Protein AF-A0AAJ1PWE1-F1 (afdb_monomer_lite)

pLDDT: mean 96.38, std 2.89, range [76.88, 98.38]

Radius of gyration: 18.72 Å; chains: 1; bounding box: 34×27×47 Å

Structure (mmCIF, N/CA/C/O backbone):
data_AF-A0AAJ1PWE1-F1
#
_entry.id   AF-A0AAJ1PWE1-F1
#
loop_
_atom_site.group_PDB
_atom_site.id
_atom_site.type_symbol
_atom_site.label_atom_id
_atom_site.label_alt_id
_atom_site.label_comp_id
_atom_site.label_asym_id
_atom_site.label_entity_id
_atom_site.label_seq_id
_atom_site.pdbx_PDB_ins_code
_atom_site.Cartn_x
_atom_site.Cartn_y
_atom_site.Cartn_z
_atom_site.occupancy
_atom_site.B_iso_or_equiv
_atom_site.auth_seq_id
_atom_site.auth_comp_id
_atom_site.auth_asym_id
_atom_site.auth_atom_id
_atom_site.pdbx_PDB_model_num
ATOM 1 N N . MET A 1 1 ? -8.098 -10.518 14.985 1.00 92.69 1 MET A N 1
ATOM 2 C CA . MET A 1 1 ? -9.289 -9.662 14.787 1.00 92.69 1 MET A CA 1
ATOM 3 C C . MET A 1 1 ? -9.929 -9.352 16.126 1.00 92.69 1 MET A C 1
ATOM 5 O O . MET A 1 1 ? -10.410 -8.246 16.299 1.00 92.69 1 MET A O 1
ATOM 9 N N . ASP A 1 2 ? -9.811 -10.280 17.067 1.00 97.50 2 ASP A N 1
ATOM 10 C CA . ASP A 1 2 ? -10.273 -10.241 18.453 1.00 97.50 2 ASP A CA 1
ATOM 11 C C . ASP A 1 2 ? -9.999 -8.891 19.146 1.00 97.50 2 ASP A C 1
ATOM 13 O O . ASP A 1 2 ? -10.939 -8.262 19.614 1.00 97.50 2 ASP A O 1
ATOM 17 N N . ASP A 1 3 ? -8.769 -8.359 19.095 1.00 97.81 3 ASP A N 1
ATOM 18 C CA . ASP A 1 3 ? -8.448 -7.048 19.699 1.00 97.81 3 ASP A CA 1
ATOM 19 C C . ASP A 1 3 ? -9.272 -5.882 19.114 1.00 97.81 3 ASP A C 1
ATOM 21 O O . ASP A 1 3 ? -9.675 -4.955 19.818 1.00 97.81 3 ASP A O 1
ATOM 25 N N . PHE A 1 4 ? -9.519 -5.899 17.800 1.00 96.81 4 PHE A N 1
ATOM 26 C CA . PHE A 1 4 ? -10.309 -4.863 17.129 1.00 96.81 4 PHE A CA 1
ATOM 27 C C . PHE A 1 4 ? -11.796 -4.990 17.477 1.00 96.81 4 PHE A C 1
ATOM 29 O O . PHE A 1 4 ? -12.482 -3.983 17.650 1.00 96.81 4 PHE A O 1
ATOM 36 N N . GLU A 1 5 ? -12.288 -6.220 17.610 1.00 96.94 5 GLU A N 1
ATOM 37 C CA . GLU A 1 5 ? -13.656 -6.510 18.040 1.00 96.94 5 GLU A CA 1
ATOM 38 C C . GLU A 1 5 ? -13.884 -6.075 19.493 1.00 96.94 5 GLU A C 1
ATOM 40 O O . GLU A 1 5 ? -14.874 -5.395 19.769 1.00 96.94 5 GLU A O 1
ATOM 45 N N . GLU A 1 6 ? -12.933 -6.359 20.390 1.00 98.00 6 GLU A N 1
ATOM 46 C CA . GLU A 1 6 ? -12.951 -5.888 21.779 1.00 98.00 6 GLU A CA 1
ATOM 47 C C . GLU A 1 6 ? -12.969 -4.355 21.838 1.00 98.00 6 GLU A C 1
ATOM 49 O O . GLU A 1 6 ? -13.800 -3.761 22.530 1.00 98.00 6 GLU A O 1
ATOM 54 N N . MET A 1 7 ? -12.114 -3.687 21.056 1.00 97.75 7 MET A N 1
ATOM 55 C CA . MET A 1 7 ? -12.098 -2.225 20.975 1.00 97.75 7 MET A CA 1
ATOM 56 C C . MET A 1 7 ? -13.460 -1.659 20.537 1.00 97.75 7 MET A C 1
ATOM 58 O O . MET A 1 7 ? -13.932 -0.673 21.114 1.00 97.75 7 MET A O 1
ATOM 62 N N . ILE A 1 8 ? -14.111 -2.281 19.547 1.00 97.75 8 ILE A N 1
ATOM 63 C CA . ILE A 1 8 ? -15.456 -1.891 19.105 1.00 97.75 8 ILE A CA 1
ATOM 64 C C . ILE A 1 8 ? -16.474 -2.072 20.234 1.00 97.75 8 ILE A C 1
ATOM 66 O O . ILE A 1 8 ? -17.300 -1.183 20.462 1.00 97.75 8 ILE A O 1
ATOM 70 N N . GLU A 1 9 ? -16.442 -3.209 20.929 1.00 97.56 9 GLU A N 1
ATOM 71 C CA . GLU A 1 9 ? -17.380 -3.512 22.009 1.00 97.56 9 GLU A CA 1
ATOM 72 C C . GLU A 1 9 ? -17.265 -2.504 23.155 1.00 97.56 9 GLU A C 1
ATOM 74 O O . GLU A 1 9 ? -18.276 -1.933 23.576 1.00 97.56 9 GLU A O 1
ATOM 79 N N . VAL A 1 10 ? -16.041 -2.208 23.597 1.00 97.94 10 VAL A N 1
ATOM 80 C CA . VAL A 1 10 ? -15.780 -1.201 24.632 1.00 97.94 10 VAL A CA 1
ATOM 81 C C . VAL A 1 10 ? -16.230 0.184 24.164 1.00 97.94 10 VAL A C 1
ATOM 83 O O . VAL A 1 10 ? -16.946 0.871 24.891 1.00 97.94 10 VAL A O 1
ATOM 86 N N . GLY A 1 11 ? -15.892 0.600 22.938 1.00 98.19 11 GLY A N 1
ATOM 87 C CA . GLY A 1 11 ? -16.270 1.920 22.419 1.00 98.19 11 GLY A CA 1
ATOM 88 C C . GLY A 1 11 ? -17.786 2.148 22.378 1.00 98.19 11 GLY A C 1
ATOM 89 O O . GLY A 1 11 ? -18.261 3.227 22.748 1.00 98.19 11 GLY A O 1
ATOM 90 N N . ARG A 1 12 ? -18.571 1.114 22.047 1.00 97.38 12 ARG A N 1
ATOM 91 C CA . ARG A 1 12 ? -20.043 1.182 22.058 1.00 97.38 12 ARG A CA 1
ATOM 92 C C . ARG A 1 12 ? -20.617 1.504 23.436 1.00 97.38 12 ARG A C 1
ATOM 94 O O . ARG A 1 12 ? -21.600 2.241 23.515 1.00 97.38 12 ARG A O 1
ATOM 101 N N . GLN A 1 13 ? -19.996 1.024 24.517 1.00 98.25 13 GLN A N 1
ATOM 102 C CA . GLN A 1 13 ? -20.415 1.348 25.890 1.00 98.25 13 GLN A CA 1
ATOM 103 C C . GLN A 1 13 ? -20.315 2.857 26.178 1.00 98.25 13 GLN A C 1
ATOM 105 O O . GLN A 1 13 ? -21.095 3.396 26.964 1.00 98.25 13 GLN A O 1
ATOM 110 N N . TYR A 1 14 ? -19.418 3.553 25.474 1.00 98.38 14 TYR A N 1
ATOM 111 C CA . TYR A 1 14 ? -19.204 4.999 25.559 1.00 98.38 14 TYR A CA 1
ATOM 112 C C . TYR A 1 14 ? -19.850 5.793 24.417 1.00 98.38 14 TYR A C 1
ATOM 114 O O . TYR A 1 14 ? -19.620 6.996 24.314 1.00 98.38 14 TYR A O 1
ATOM 122 N N . ARG A 1 15 ? -20.687 5.157 23.582 1.00 98.06 15 ARG A N 1
ATOM 123 C CA . ARG A 1 15 ? -21.303 5.773 22.389 1.00 98.06 15 ARG A CA 1
ATOM 124 C C . ARG A 1 15 ? -20.266 6.312 21.393 1.00 98.06 15 ARG A C 1
ATOM 126 O O . ARG A 1 15 ? -20.474 7.360 20.785 1.00 98.06 15 ARG A O 1
ATOM 133 N N . ILE A 1 16 ? -19.146 5.606 21.261 1.00 98.38 16 ILE A N 1
ATOM 134 C CA . ILE A 1 16 ? -18.103 5.883 20.275 1.00 98.38 16 ILE A CA 1
ATOM 135 C C . ILE A 1 16 ? -18.290 4.924 19.102 1.00 98.38 16 ILE A C 1
ATOM 137 O O . ILE A 1 16 ? -18.304 3.707 19.288 1.00 98.38 16 ILE A O 1
ATOM 141 N N . ASP A 1 17 ? -18.386 5.489 17.901 1.00 96.31 17 ASP A N 1
ATOM 142 C CA . ASP A 1 17 ? -18.362 4.747 16.645 1.00 96.31 17 ASP A CA 1
ATOM 143 C C . ASP A 1 17 ? -16.984 4.865 15.985 1.00 96.31 17 ASP A C 1
ATOM 145 O O . ASP A 1 17 ? -16.307 5.892 16.087 1.00 96.31 17 ASP A O 1
ATOM 149 N N . PHE A 1 18 ? -16.572 3.808 15.287 1.00 96.00 18 PHE A N 1
ATOM 150 C CA . PHE A 1 18 ? -15.272 3.735 14.628 1.00 96.00 18 PHE A CA 1
ATOM 151 C C . PHE A 1 18 ? -15.429 3.887 13.118 1.00 96.00 18 PHE A C 1
ATOM 153 O O . PHE A 1 18 ? -16.157 3.133 12.474 1.00 96.00 18 PHE A O 1
ATOM 160 N N . MET A 1 19 ? -14.704 4.849 12.552 1.00 96.50 19 MET A N 1
ATOM 161 C CA . MET A 1 19 ? -14.561 5.018 11.111 1.00 96.50 19 MET A CA 1
ATOM 162 C C . MET A 1 19 ? -13.213 4.446 10.681 1.00 96.50 19 MET A C 1
ATOM 164 O O . MET A 1 19 ? -12.182 4.789 11.258 1.00 96.50 19 MET A O 1
ATOM 168 N N . LEU A 1 20 ? -13.225 3.584 9.667 1.00 96.06 20 LEU A N 1
ATOM 169 C CA . LEU A 1 20 ? -12.007 3.041 9.078 1.00 96.06 20 LEU A CA 1
ATOM 170 C C . LEU A 1 20 ? -11.602 3.867 7.861 1.00 96.06 20 LEU A C 1
ATOM 172 O O . LEU A 1 20 ? -12.425 4.136 6.986 1.00 96.06 20 LEU A O 1
ATOM 176 N N . ASP A 1 21 ? -10.327 4.240 7.809 1.00 96.81 21 ASP A N 1
ATOM 177 C CA . ASP A 1 21 ? -9.717 4.800 6.607 1.00 96.81 21 ASP A CA 1
ATOM 178 C C . ASP A 1 21 ? -9.365 3.657 5.643 1.00 96.81 21 ASP A C 1
ATOM 180 O O . ASP A 1 21 ? -8.862 2.608 6.054 1.00 96.81 21 ASP A O 1
ATOM 184 N N . MET A 1 22 ? -9.651 3.852 4.359 1.00 95.94 22 MET A N 1
ATOM 185 C CA . MET A 1 22 ? -9.408 2.870 3.309 1.00 95.94 22 MET A CA 1
ATOM 186 C C . MET A 1 22 ? -8.558 3.487 2.203 1.00 95.94 22 MET A C 1
ATOM 188 O O . MET A 1 22 ? -9.009 4.345 1.442 1.00 95.94 22 MET A O 1
ATOM 192 N N . VAL A 1 23 ? -7.334 2.981 2.051 1.00 96.69 23 VAL A N 1
ATOM 193 C CA . VAL A 1 23 ? -6.429 3.381 0.970 1.00 96.69 23 VAL A CA 1
ATOM 194 C C . VAL A 1 23 ? -6.708 2.528 -0.265 1.00 96.69 23 VAL A C 1
ATOM 196 O O . VAL A 1 23 ? -6.185 1.429 -0.413 1.00 96.69 23 VAL A O 1
ATOM 199 N N . LEU A 1 24 ? -7.553 3.038 -1.162 1.00 95.94 24 LEU A N 1
ATOM 200 C CA . LEU A 1 24 ? -7.987 2.299 -2.358 1.00 95.94 24 LEU A CA 1
ATOM 201 C C . LEU A 1 24 ? -7.043 2.444 -3.558 1.00 95.94 24 LEU A C 1
ATOM 203 O O . LEU A 1 24 ? -7.108 1.661 -4.499 1.00 95.94 24 LEU A O 1
ATOM 207 N N . ASN A 1 25 ? -6.184 3.465 -3.555 1.00 96.50 25 ASN A N 1
ATOM 208 C CA . ASN A 1 25 ? -5.371 3.807 -4.722 1.00 96.50 25 ASN A CA 1
ATOM 209 C C . ASN A 1 25 ? -4.147 2.898 -4.902 1.00 96.50 25 ASN A C 1
ATOM 211 O O . ASN A 1 25 ? -3.661 2.748 -6.017 1.00 96.50 25 ASN A O 1
ATOM 215 N N . HIS A 1 26 ? -3.557 2.401 -3.816 1.00 96.38 26 HIS A N 1
ATOM 216 C CA . HIS A 1 26 ? -2.305 1.647 -3.864 1.00 96.38 26 HIS A CA 1
ATOM 217 C C . HIS A 1 26 ? -2.201 0.677 -2.687 1.00 96.38 26 HIS A C 1
ATOM 219 O O . HIS A 1 26 ? -2.789 0.904 -1.632 1.00 96.38 26 HIS A O 1
ATOM 225 N N . CYS A 1 27 ? -1.408 -0.379 -2.861 1.00 97.12 27 CYS A N 1
ATOM 226 C CA . CYS A 1 27 ? -1.042 -1.315 -1.803 1.00 97.12 27 CYS A CA 1
ATOM 227 C C . CYS A 1 27 ? 0.484 -1.405 -1.662 1.00 97.12 27 CYS A C 1
ATOM 229 O O . CYS A 1 27 ? 1.232 -0.913 -2.506 1.00 97.12 27 CYS A O 1
ATOM 231 N N . SER A 1 28 ? 0.949 -2.045 -0.588 1.00 97.06 28 SER A N 1
ATOM 232 C CA . SER A 1 28 ? 2.378 -2.297 -0.363 1.00 97.06 28 SER A CA 1
ATOM 233 C C . SER A 1 28 ? 2.984 -3.166 -1.472 1.00 97.06 28 SER A C 1
ATOM 235 O O . SER A 1 28 ? 2.319 -4.070 -1.981 1.00 97.06 28 SER A O 1
ATOM 237 N N . ILE A 1 29 ? 4.271 -2.967 -1.771 1.00 96.62 29 ILE A N 1
ATOM 238 C CA . ILE A 1 29 ? 5.048 -3.873 -2.635 1.00 96.62 29 ILE A CA 1
AT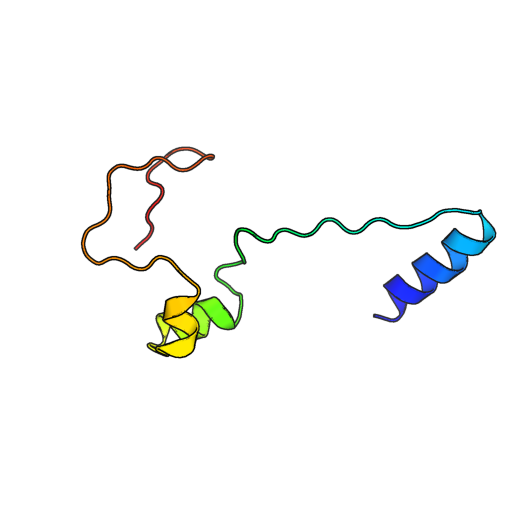OM 239 C C . ILE A 1 29 ? 5.168 -5.285 -2.040 1.00 96.62 29 ILE A C 1
ATOM 241 O O . ILE A 1 29 ? 5.357 -6.264 -2.754 1.00 96.62 29 ILE A O 1
ATOM 245 N N . GLU A 1 30 ? 5.002 -5.414 -0.722 1.00 97.94 30 GLU A N 1
ATOM 246 C CA . GLU A 1 30 ? 5.006 -6.710 -0.045 1.00 97.94 30 GLU A CA 1
ATOM 247 C C . GLU A 1 30 ? 3.667 -7.454 -0.169 1.00 97.94 30 GLU A C 1
ATOM 249 O O . GLU A 1 30 ? 3.581 -8.630 0.199 1.00 97.94 30 GLU A O 1
ATOM 254 N N . HIS A 1 31 ? 2.625 -6.784 -0.676 1.00 98.31 31 HIS A N 1
ATOM 255 C CA . HIS A 1 31 ? 1.295 -7.359 -0.822 1.00 98.31 31 HIS A CA 1
ATOM 256 C C . HIS A 1 31 ? 1.304 -8.500 -1.842 1.00 98.31 31 HIS A C 1
ATOM 258 O O . HIS A 1 31 ? 1.941 -8.417 -2.894 1.00 98.31 31 HIS A O 1
ATOM 264 N N . GLU A 1 32 ? 0.545 -9.557 -1.557 1.00 98.38 32 GLU A N 1
ATOM 265 C CA . GLU A 1 32 ? 0.510 -10.772 -2.376 1.00 98.38 32 GLU A CA 1
ATOM 266 C C . GLU A 1 32 ? 0.176 -10.477 -3.843 1.00 98.38 32 GLU A C 1
ATOM 268 O O . GLU A 1 32 ? 0.789 -11.041 -4.744 1.00 98.38 32 GLU A O 1
ATOM 273 N N . TRP A 1 33 ? -0.748 -9.545 -4.088 1.00 98.19 33 TRP A N 1
ATOM 274 C CA . TRP A 1 33 ? -1.116 -9.128 -5.444 1.00 98.19 33 TRP A CA 1
ATOM 275 C C . TRP A 1 33 ? 0.078 -8.575 -6.221 1.00 98.19 33 TRP A C 1
ATOM 277 O O . TRP A 1 33 ? 0.297 -8.981 -7.358 1.00 98.19 33 TRP A O 1
ATOM 287 N N . PHE A 1 34 ? 0.878 -7.697 -5.609 1.00 97.75 34 PHE A N 1
ATOM 288 C CA . PHE A 1 34 ? 2.039 -7.117 -6.281 1.00 97.75 34 PHE A CA 1
ATOM 289 C C . PHE A 1 34 ? 3.127 -8.171 -6.510 1.00 97.75 34 PHE A C 1
ATOM 291 O O . PHE A 1 34 ? 3.664 -8.273 -7.611 1.00 97.75 34 PHE A O 1
ATOM 298 N N . LYS A 1 35 ? 3.374 -9.046 -5.523 1.00 98.06 35 LYS A N 1
ATOM 299 C CA . LYS A 1 35 ? 4.302 -10.181 -5.671 1.00 98.06 35 LYS A CA 1
ATOM 300 C C . LYS A 1 35 ? 3.903 -11.115 -6.817 1.00 98.06 35 LYS A C 1
ATOM 302 O O . LYS A 1 35 ? 4.760 -11.517 -7.599 1.00 98.06 35 LYS A O 1
ATOM 307 N N . LYS A 1 36 ? 2.613 -11.439 -6.948 1.00 98.31 36 LYS A N 1
ATOM 308 C CA . LYS A 1 36 ? 2.093 -12.276 -8.042 1.00 98.31 36 LYS A CA 1
ATOM 309 C C . LYS A 1 36 ? 2.170 -11.582 -9.402 1.00 98.31 36 LYS A C 1
ATOM 311 O O . LYS A 1 36 ? 2.552 -12.222 -10.379 1.00 98.31 36 LYS A O 1
ATOM 316 N N . ALA A 1 37 ? 1.879 -10.282 -9.462 1.00 97.56 37 ALA A N 1
ATOM 317 C CA . ALA A 1 37 ? 2.029 -9.492 -10.683 1.00 97.56 37 ALA A CA 1
ATOM 318 C C . ALA A 1 37 ? 3.485 -9.498 -11.188 1.00 97.56 37 ALA A C 1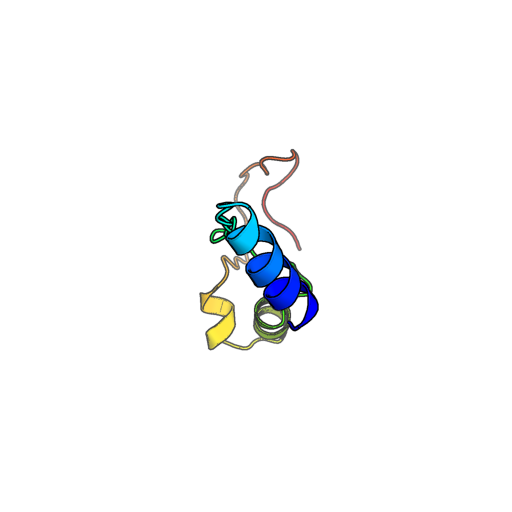
ATOM 320 O O . ALA A 1 37 ? 3.730 -9.763 -12.369 1.00 97.56 37 ALA A O 1
ATOM 321 N N . LEU A 1 38 ? 4.453 -9.293 -10.284 1.00 95.12 38 LEU A N 1
ATOM 322 C CA . LEU A 1 38 ? 5.886 -9.372 -10.595 1.00 95.12 38 LEU A CA 1
ATOM 323 C C . LEU A 1 38 ? 6.342 -10.788 -10.972 1.00 95.12 38 LEU A C 1
ATOM 325 O O . LEU A 1 38 ? 7.236 -10.942 -11.799 1.00 95.12 38 LEU A O 1
ATOM 329 N N . ALA A 1 39 ? 5.706 -11.826 -10.424 1.00 97.19 39 ALA A N 1
ATOM 330 C CA . ALA A 1 39 ? 5.956 -13.215 -10.809 1.00 97.19 39 ALA A CA 1
ATOM 331 C C . ALA A 1 39 ? 5.398 -13.584 -12.201 1.00 97.19 39 ALA A C 1
ATOM 333 O O . ALA A 1 39 ? 5.623 -14.700 -12.670 1.00 97.19 39 ALA A O 1
ATOM 334 N N . GLY A 1 40 ? 4.688 -12.669 -12.871 1.00 97.19 40 GLY A N 1
ATOM 335 C CA . GLY A 1 40 ? 4.182 -12.864 -14.231 1.00 97.19 40 GLY A CA 1
ATOM 336 C C . GLY A 1 40 ? 2.714 -13.283 -14.327 1.00 97.19 40 GLY A C 1
ATOM 337 O O . GLY A 1 40 ? 2.251 -13.586 -15.428 1.00 97.19 40 GLY A O 1
ATOM 338 N N . ASP A 1 41 ? 1.972 -13.312 -13.215 1.00 98.31 41 ASP A N 1
ATOM 339 C CA . ASP A 1 41 ? 0.551 -13.665 -13.237 1.00 98.31 41 ASP A CA 1
ATOM 340 C C . ASP A 1 41 ? -0.270 -12.550 -13.898 1.00 98.31 41 ASP A C 1
ATOM 342 O O . ASP A 1 41 ? -0.454 -11.470 -13.330 1.00 98.31 41 ASP A O 1
ATOM 346 N N . ARG A 1 42 ? -0.787 -12.827 -15.102 1.00 97.94 42 ARG A N 1
ATOM 347 C CA . ARG A 1 42 ? -1.542 -11.866 -15.917 1.00 97.94 42 ARG A CA 1
ATOM 348 C C . ARG A 1 42 ? -2.758 -11.292 -15.194 1.00 97.94 42 ARG A C 1
ATOM 350 O O . ARG A 1 42 ? -3.014 -10.105 -15.340 1.00 97.94 42 ARG A O 1
ATOM 357 N N . TYR A 1 43 ? -3.451 -12.091 -14.382 1.00 98.25 43 TYR A N 1
ATOM 358 C CA . TYR A 1 43 ? -4.629 -11.616 -13.655 1.00 98.25 43 TYR A CA 1
ATOM 359 C C . TYR A 1 43 ? -4.268 -10.505 -12.663 1.00 98.25 43 TYR A C 1
ATOM 361 O O . TYR A 1 43 ? -4.964 -9.498 -12.571 1.00 98.25 43 TYR A O 1
ATOM 369 N N . TYR A 1 44 ? -3.154 -10.662 -11.943 1.00 98.38 44 TYR A N 1
ATOM 370 C CA . TYR A 1 44 ? -2.700 -9.647 -10.993 1.00 98.38 44 TYR A CA 1
ATOM 371 C C . TYR A 1 44 ? -1.917 -8.516 -11.660 1.00 98.38 44 TYR A C 1
ATOM 373 O O . TYR A 1 44 ? -1.884 -7.417 -11.115 1.00 98.38 44 TYR A O 1
ATOM 381 N N . GLN A 1 45 ? -1.310 -8.736 -12.829 1.00 97.75 45 GLN A N 1
ATOM 382 C CA . GLN A 1 45 ? -0.694 -7.651 -13.600 1.00 97.75 45 GLN A CA 1
ATOM 383 C C . GLN A 1 45 ? -1.710 -6.572 -13.980 1.00 97.75 45 GLN A C 1
ATOM 385 O O . GLN A 1 45 ? -1.378 -5.394 -13.892 1.00 97.75 45 GLN A O 1
ATOM 390 N N . ASP A 1 46 ? -2.952 -6.954 -14.289 1.00 97.75 46 ASP A N 1
ATOM 391 C CA . ASP A 1 46 ? -4.028 -6.012 -14.623 1.00 97.75 46 ASP A CA 1
ATOM 392 C C . ASP A 1 46 ? -4.448 -5.110 -13.441 1.00 97.75 46 ASP A C 1
ATOM 394 O O . ASP A 1 46 ? -5.161 -4.126 -13.636 1.00 97.75 46 ASP A O 1
ATOM 398 N N . PHE A 1 47 ? -4.005 -5.403 -12.210 1.00 97.81 47 PHE A N 1
ATOM 399 C CA . PHE A 1 47 ? -4.291 -4.572 -11.032 1.00 97.81 47 PHE A CA 1
ATOM 400 C C . PHE A 1 47 ? -3.327 -3.382 -10.907 1.00 97.81 47 PHE A C 1
ATOM 402 O O . PHE A 1 47 ? -3.590 -2.458 -10.136 1.00 97.81 47 PHE A O 1
ATOM 409 N N . PHE A 1 48 ? -2.208 -3.394 -11.638 1.00 97.31 48 PHE A N 1
ATOM 410 C CA . PHE A 1 48 ? -1.146 -2.397 -11.530 1.00 97.31 48 PHE A CA 1
ATOM 411 C C . PHE A 1 48 ? -0.825 -1.769 -12.885 1.00 97.31 48 PHE A C 1
ATOM 413 O O . PHE A 1 48 ? -1.073 -2.330 -13.948 1.00 97.31 48 PHE A O 1
ATOM 420 N N . ILE A 1 49 ? -0.221 -0.582 -12.855 1.00 96.31 49 ILE A N 1
ATOM 421 C CA . ILE A 1 49 ? 0.239 0.089 -14.071 1.00 96.31 49 ILE A CA 1
ATOM 422 C C . ILE A 1 49 ? 1.691 -0.329 -14.325 1.00 96.31 49 ILE A C 1
ATOM 424 O O . ILE A 1 49 ? 2.615 0.278 -13.791 1.00 96.31 49 ILE A O 1
ATOM 428 N N . LEU A 1 50 ? 1.883 -1.366 -15.142 1.00 94.19 50 LEU A N 1
ATOM 429 C CA . LEU A 1 50 ? 3.198 -1.858 -15.566 1.00 94.19 50 LEU A CA 1
ATOM 430 C C . LEU A 1 50 ? 3.507 -1.375 -16.986 1.00 94.19 50 LEU A C 1
ATOM 432 O O . LEU A 1 50 ? 2.647 -1.451 -17.866 1.00 94.19 50 LEU A O 1
ATOM 436 N N . ARG A 1 51 ? 4.713 -0.845 -17.220 1.00 92.62 51 ARG A N 1
ATOM 437 C CA . ARG A 1 51 ? 5.120 -0.303 -18.526 1.00 92.62 51 ARG A CA 1
ATOM 438 C C . ARG A 1 51 ? 6.608 -0.493 -18.780 1.00 92.62 51 ARG A C 1
ATOM 440 O O . ARG A 1 51 ? 7.413 -0.175 -17.915 1.00 92.62 51 ARG A O 1
ATOM 447 N N . ASP A 1 52 ? 6.947 -0.879 -20.008 1.00 92.88 52 ASP A N 1
ATOM 448 C CA . ASP A 1 52 ? 8.344 -0.985 -20.454 1.00 92.88 52 ASP A CA 1
ATOM 449 C C . ASP A 1 52 ? 8.985 0.393 -20.687 1.00 92.88 52 ASP A C 1
ATOM 451 O O . ASP A 1 52 ? 10.165 0.595 -20.423 1.00 92.88 52 ASP A O 1
ATOM 455 N N . ASN A 1 53 ? 8.194 1.358 -21.171 1.00 94.81 53 ASN A N 1
ATOM 456 C CA . ASN A 1 53 ? 8.627 2.734 -21.419 1.00 94.81 53 ASN A CA 1
ATOM 457 C C . ASN A 1 53 ? 7.897 3.688 -20.454 1.00 94.81 53 ASN A C 1
ATOM 459 O O . ASN A 1 53 ? 6.749 4.065 -20.730 1.00 94.81 53 ASN A O 1
ATOM 463 N N . PRO A 1 54 ? 8.507 4.050 -19.310 1.00 94.81 54 PRO A N 1
ATOM 464 C CA . PRO A 1 54 ? 7.899 4.950 -18.335 1.00 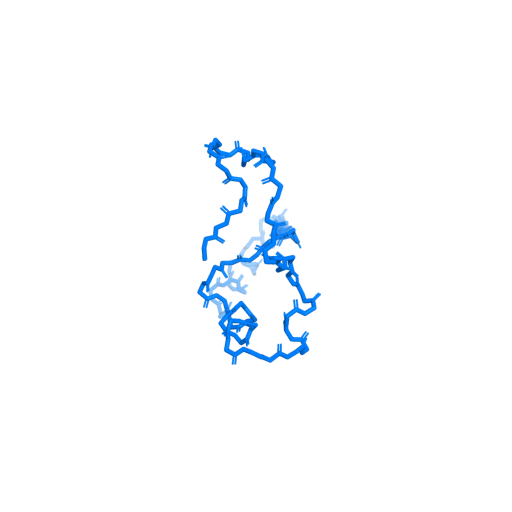94.81 54 PRO A CA 1
ATOM 465 C C . PRO A 1 54 ? 7.835 6.397 -18.843 1.00 94.81 54 PRO A C 1
ATOM 467 O O . PRO A 1 54 ? 8.603 6.813 -19.710 1.00 94.81 54 PRO A O 1
ATOM 470 N N . THR A 1 55 ? 6.904 7.176 -18.290 1.00 96.25 55 THR A N 1
ATOM 471 C CA . THR A 1 55 ? 6.825 8.628 -18.523 1.00 96.25 55 THR A CA 1
ATOM 472 C C . THR A 1 55 ? 7.757 9.388 -17.572 1.00 96.25 55 THR A C 1
ATOM 474 O O . THR A 1 55 ? 8.402 8.806 -16.703 1.00 96.25 55 THR A O 1
ATOM 477 N N . ASP A 1 56 ? 7.794 10.713 -17.694 1.00 96.12 56 ASP A N 1
ATOM 478 C CA . ASP A 1 56 ? 8.502 11.635 -16.800 1.00 96.12 56 ASP A CA 1
ATOM 479 C C . ASP A 1 56 ? 7.649 12.097 -15.599 1.00 96.12 56 ASP A C 1
ATOM 481 O O . ASP A 1 56 ? 7.936 13.120 -14.975 1.00 96.12 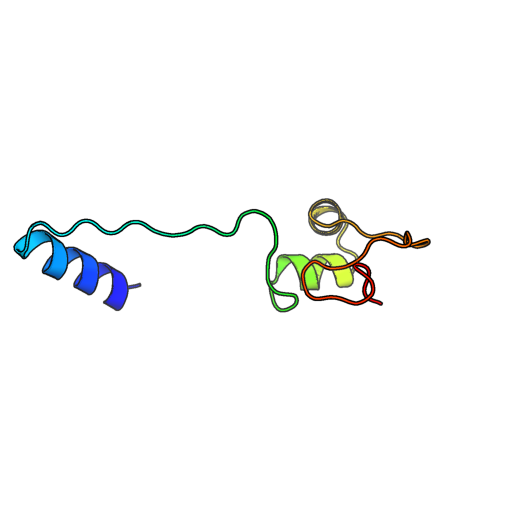56 ASP A O 1
ATOM 485 N N . TRP A 1 57 ? 6.584 11.358 -15.265 1.00 97.50 57 TRP A N 1
ATOM 486 C CA . TRP A 1 57 ? 5.712 11.702 -14.143 1.00 97.50 57 TRP A CA 1
ATOM 487 C C . TRP A 1 57 ? 6.474 11.697 -12.818 1.00 97.50 57 TRP A C 1
ATOM 489 O O . TRP A 1 57 ? 7.334 10.853 -12.565 1.00 97.50 57 TRP A O 1
ATOM 499 N N . VAL A 1 58 ? 6.120 12.644 -11.951 1.00 97.31 58 VAL A N 1
ATOM 500 C CA . VAL A 1 58 ? 6.794 12.870 -10.671 1.00 97.31 58 VAL A CA 1
ATOM 501 C C . VAL A 1 58 ? 5.945 12.304 -9.539 1.00 97.31 58 VAL A C 1
ATOM 503 O O . VAL A 1 58 ? 4.735 12.534 -9.478 1.00 97.31 58 VAL A O 1
ATOM 506 N N . SER A 1 59 ? 6.580 11.559 -8.634 1.00 96.44 59 SER A N 1
ATOM 507 C CA . SER A 1 59 ? 5.931 11.036 -7.433 1.00 96.44 59 SER A CA 1
ATOM 508 C C . SER A 1 59 ? 5.471 12.179 -6.530 1.00 96.44 59 SER A C 1
ATOM 510 O O . SER A 1 59 ? 6.140 13.205 -6.403 1.00 96.44 59 SER A O 1
ATOM 512 N N . LYS A 1 60 ? 4.368 11.969 -5.804 1.00 95.75 60 LYS A N 1
ATOM 513 C CA . LYS A 1 60 ? 3.900 12.919 -4.782 1.00 95.75 60 LYS A CA 1
ATOM 514 C C . LYS A 1 60 ? 4.948 13.171 -3.687 1.00 95.75 60 LYS A C 1
ATOM 516 O O . LYS A 1 60 ? 4.935 14.232 -3.072 1.00 95.75 60 LYS A O 1
ATOM 521 N N . PHE A 1 61 ? 5.856 12.220 -3.466 1.00 95.25 61 PHE A N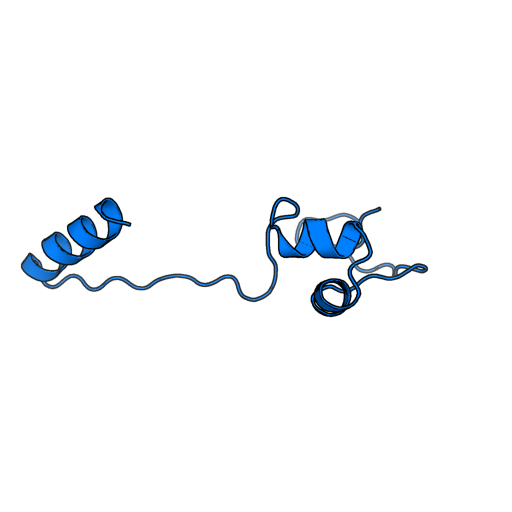 1
ATOM 522 C CA . PHE A 1 61 ? 6.956 12.336 -2.505 1.00 95.25 61 PHE A CA 1
ATOM 523 C C . PHE A 1 61 ? 8.272 12.841 -3.129 1.00 95.25 61 PHE A C 1
ATOM 525 O O . PHE A 1 61 ? 9.290 12.889 -2.443 1.00 95.25 61 PHE A O 1
ATOM 532 N N . GLY A 1 62 ? 8.258 13.252 -4.402 1.00 93.81 62 GLY A N 1
ATOM 533 C CA . GLY A 1 62 ? 9.441 13.674 -5.152 1.00 93.81 62 GLY A CA 1
ATOM 534 C C . GLY A 1 62 ? 10.168 12.513 -5.840 1.00 93.81 62 GLY A C 1
ATOM 535 O O . GLY A 1 62 ? 10.027 11.353 -5.460 1.00 93.81 62 GLY A O 1
ATOM 536 N N . GLY A 1 63 ? 10.939 12.832 -6.883 1.00 94.69 63 GLY A N 1
ATOM 537 C CA . GLY A 1 63 ? 11.568 11.834 -7.757 1.00 94.69 63 GLY A CA 1
ATOM 538 C C . GLY A 1 63 ? 10.615 11.261 -8.813 1.00 94.69 63 GLY A C 1
ATOM 539 O O . GLY A 1 63 ? 9.470 11.696 -8.941 1.00 94.69 63 GLY A O 1
ATOM 540 N N . ASN A 1 64 ? 11.101 10.300 -9.599 1.00 94.88 64 ASN A N 1
ATOM 541 C CA . ASN A 1 64 ? 10.311 9.657 -10.652 1.00 94.88 64 ASN A CA 1
ATOM 542 C C . ASN A 1 64 ? 9.167 8.815 -10.040 1.00 94.88 64 ASN A C 1
ATOM 544 O O . ASN A 1 64 ? 9.365 8.149 -9.026 1.00 94.88 64 ASN A O 1
ATOM 548 N N . ALA A 1 65 ? 7.969 8.869 -10.628 1.00 96.94 65 ALA A N 1
ATOM 549 C CA . ALA A 1 65 ? 6.810 8.073 -10.214 1.00 96.94 65 ALA A CA 1
ATOM 550 C C . ALA A 1 65 ? 6.896 6.592 -10.628 1.00 96.94 65 ALA A C 1
ATOM 552 O O . ALA A 1 65 ? 6.109 5.782 -10.143 1.00 96.94 65 ALA A O 1
ATOM 553 N N . TRP A 1 66 ? 7.827 6.242 -11.516 1.00 95.62 66 TRP A N 1
ATOM 554 C CA . TRP A 1 66 ? 8.069 4.882 -11.985 1.00 95.62 66 TRP A CA 1
ATOM 555 C C . TRP A 1 66 ? 9.262 4.259 -11.253 1.00 95.62 66 TRP A C 1
ATOM 557 O O . TRP A 1 66 ? 10.289 4.913 -11.056 1.00 95.62 66 TRP A O 1
ATOM 567 N N . ALA A 1 67 ? 9.125 2.990 -10.871 1.00 90.12 67 ALA A N 1
ATOM 568 C CA . ALA A 1 67 ? 10.160 2.196 -10.214 1.00 90.12 67 ALA A CA 1
ATOM 569 C C . ALA A 1 67 ? 10.589 1.02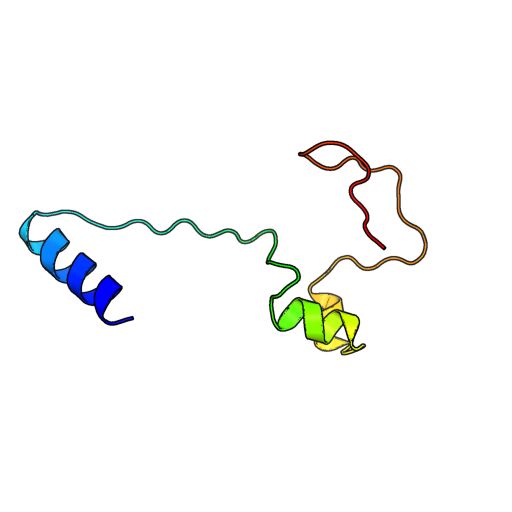4 -11.121 1.00 90.12 67 ALA A C 1
ATOM 571 O O . ALA A 1 67 ? 9.768 0.581 -11.930 1.00 90.12 67 ALA A O 1
ATOM 572 N N . PRO A 1 68 ? 11.854 0.570 -11.023 1.00 76.88 68 PRO A N 1
ATOM 573 C CA . PRO A 1 68 ? 12.342 -0.606 -11.742 1.00 76.88 68 PRO A CA 1
ATOM 574 C C . PRO A 1 68 ? 11.691 -1.910 -11.266 1.00 76.88 68 PRO A C 1
ATOM 576 O O . PRO A 1 68 ? 11.230 -1.960 -10.101 1.00 76.88 68 PRO A O 1
#

Sequence (68 aa):
MDDFEEMIEVGRQYRIDFMLDMVLNHCSIEHEWFKKALAGDRYYQDFFILRDNPTDWVSKFGGNAWAP

Secondary structure (DSSP, 8-state):
-HHHHHHHHHHHHTT---PPP---S---TTSHHHHHHHTT-HHHHTTS---SS---PBPTTSSBS---

Foldseek 3Di:
DVVVVVVQVVCVVVVHDDDDDDDPPDDDCPDPLNVVLVVPNPVSVVVDDDDPDDDQDADPVGDRPDDD